Protein AF-A0A358MIF1-F1 (afdb_monomer_lite)

Sequence (63 aa):
MSDKPKRQQKVYTLLVEVGRKADDGLPEGSTGAALMCYASGVDEGEAVRETVAILKQADLAPL

Foldseek 3Di:
DDPDPPLDKDKDWDWWKWADDPQLPDDPPDGTDIDTDTFIDSDPVRRVVVVCVVSVVSVIGTD

Secondary structure (DSSP, 8-state):
---PPPPPPEEEEEEEEEE--TT--PPTT--EEEEEEEEEESSHHHHHHHHHHHHHHTT-EE-

Radius of gyration: 15.1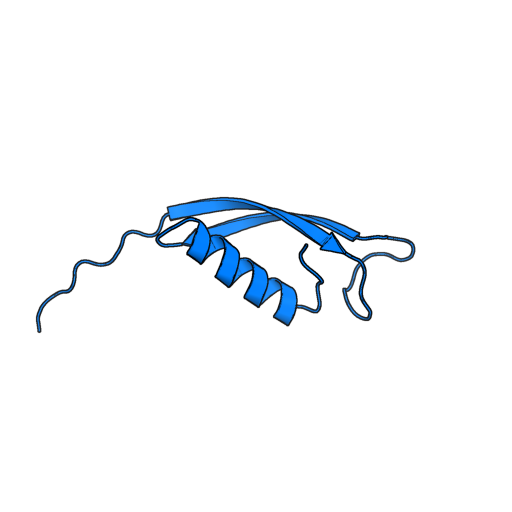2 Å; chains: 1; bounding box: 27×18×53 Å

pLDDT: mean 93.1, std 8.95, range [53.53, 98.06]

Structure (mmCIF, N/CA/C/O backbone):
data_AF-A0A358MIF1-F1
#
_entry.id   AF-A0A358MIF1-F1
#
loop_
_atom_site.group_PDB
_atom_site.id
_atom_site.type_symbol
_atom_site.label_atom_id
_atom_site.label_alt_id
_atom_site.label_comp_id
_atom_site.label_asym_id
_atom_site.label_entity_id
_atom_site.label_seq_id
_atom_site.pdbx_PDB_ins_code
_atom_site.Cartn_x
_atom_site.Cartn_y
_atom_site.Cartn_z
_atom_site.occupancy
_atom_site.B_iso_or_equiv
_atom_site.auth_seq_id
_atom_site.auth_comp_id
_atom_site.auth_asym_id
_atom_site.auth_atom_id
_atom_site.pdbx_PDB_model_num
ATOM 1 N N . MET A 1 1 ? 6.161 -10.778 -39.003 1.00 53.53 1 MET A N 1
ATOM 2 C CA . MET A 1 1 ? 5.769 -10.041 -37.788 1.00 53.53 1 MET A CA 1
ATOM 3 C C . MET A 1 1 ? 7.050 -9.704 -37.055 1.00 53.53 1 MET A C 1
ATOM 5 O O . MET A 1 1 ? 7.793 -10.626 -36.757 1.00 53.53 1 MET A O 1
ATOM 9 N N . SER A 1 2 ? 7.388 -8.427 -36.892 1.00 59.50 2 SER A N 1
ATOM 10 C CA . SER A 1 2 ? 8.617 -8.054 -36.186 1.00 59.50 2 SER A CA 1
ATOM 11 C C . SER A 1 2 ? 8.434 -8.337 -34.698 1.00 59.50 2 SER A C 1
ATOM 13 O O . SER A 1 2 ? 7.585 -7.708 -34.065 1.00 59.50 2 SER A O 1
ATOM 15 N N . ASP A 1 3 ? 9.199 -9.287 -34.163 1.00 69.94 3 ASP A N 1
ATOM 16 C CA . ASP A 1 3 ? 9.260 -9.572 -32.731 1.00 69.94 3 ASP A CA 1
ATOM 17 C C . ASP A 1 3 ? 9.813 -8.333 -32.019 1.00 69.94 3 ASP A C 1
ATOM 19 O O . ASP A 1 3 ? 11.006 -8.027 -32.078 1.00 69.94 3 ASP A O 1
ATOM 23 N N . LYS A 1 4 ? 8.927 -7.553 -31.392 1.00 74.38 4 LYS A N 1
ATOM 24 C CA . LYS A 1 4 ? 9.359 -6.479 -30.500 1.00 74.38 4 LYS A CA 1
ATOM 25 C C . LYS A 1 4 ? 9.938 -7.145 -29.252 1.00 74.38 4 LYS A C 1
ATOM 27 O O . LYS A 1 4 ? 9.233 -7.951 -28.641 1.00 74.38 4 LYS A O 1
ATOM 32 N N . PRO A 1 5 ? 11.174 -6.816 -28.839 1.00 73.88 5 PRO A N 1
ATOM 33 C CA . PRO A 1 5 ? 11.743 -7.388 -27.629 1.00 73.88 5 PRO A CA 1
ATOM 34 C C . PRO A 1 5 ? 10.824 -7.068 -26.446 1.00 73.88 5 PRO A C 1
ATOM 36 O O . PRO A 1 5 ? 10.503 -5.902 -26.190 1.00 73.88 5 PRO A O 1
ATOM 39 N N . LYS A 1 6 ? 10.352 -8.111 -25.751 1.00 76.19 6 LYS A N 1
ATOM 40 C CA . LYS A 1 6 ? 9.539 -7.951 -24.542 1.00 76.19 6 LYS A CA 1
ATOM 41 C C . LYS A 1 6 ? 10.371 -7.197 -23.511 1.00 76.19 6 LYS A C 1
ATOM 43 O O . LYS A 1 6 ? 11.473 -7.621 -23.169 1.00 76.19 6 LYS A O 1
ATOM 48 N N . ARG A 1 7 ? 9.845 -6.073 -23.026 1.00 80.94 7 ARG A N 1
ATOM 49 C CA . ARG A 1 7 ? 10.463 -5.328 -21.927 1.00 80.94 7 ARG A CA 1
ATOM 50 C C . ARG A 1 7 ? 10.447 -6.221 -20.691 1.00 80.94 7 ARG A C 1
ATOM 52 O O . ARG A 1 7 ? 9.392 -6.720 -20.308 1.00 80.94 7 ARG A O 1
ATOM 59 N N . 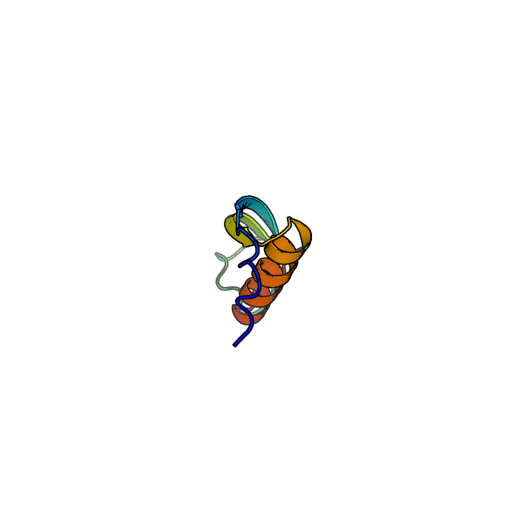GLN A 1 8 ? 11.623 -6.470 -20.124 1.00 88.00 8 GLN A N 1
ATOM 60 C CA . GLN A 1 8 ? 11.761 -7.333 -18.960 1.00 88.00 8 GLN A CA 1
ATOM 61 C C . GLN A 1 8 ? 11.088 -6.666 -17.762 1.00 88.00 8 GLN A C 1
ATOM 63 O O . GLN A 1 8 ? 11.468 -5.562 -17.379 1.00 88.00 8 GLN A O 1
ATOM 68 N N . GLN A 1 9 ? 10.096 -7.336 -17.181 1.00 91.38 9 GLN A N 1
ATOM 69 C CA . GLN A 1 9 ? 9.502 -6.88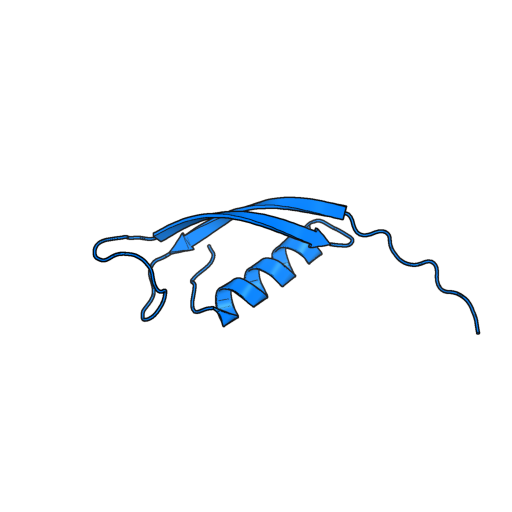6 -15.930 1.00 91.38 9 GLN A CA 1
ATOM 70 C C . GLN A 1 9 ? 10.398 -7.258 -14.751 1.00 91.38 9 GLN A C 1
ATOM 72 O O . GLN A 1 9 ? 11.038 -8.313 -14.736 1.00 91.38 9 GLN A O 1
ATOM 77 N N . LYS A 1 10 ? 10.425 -6.371 -13.763 1.00 94.12 10 LYS A N 1
ATOM 78 C CA . LYS A 1 10 ? 11.064 -6.561 -12.464 1.00 94.12 10 LYS A CA 1
ATOM 79 C C . LYS A 1 10 ? 9.984 -6.593 -11.395 1.00 94.12 10 LYS A C 1
ATOM 81 O O . LYS A 1 10 ? 8.909 -6.033 -11.588 1.00 94.12 10 LYS A O 1
ATOM 86 N N . VAL A 1 11 ? 10.289 -7.235 -10.275 1.00 96.81 11 VAL A N 1
ATOM 87 C CA . VAL A 1 11 ? 9.448 -7.187 -9.079 1.00 96.81 11 VAL A CA 1
ATOM 88 C C . VAL A 1 11 ? 10.032 -6.149 -8.135 1.00 96.81 11 VAL A C 1
ATOM 90 O O . VAL A 1 11 ? 11.223 -6.186 -7.827 1.00 96.81 11 VAL A O 1
ATOM 93 N N . TYR A 1 12 ? 9.181 -5.235 -7.695 1.00 97.31 12 TYR A N 1
ATOM 94 C CA . TYR A 1 12 ? 9.486 -4.186 -6.739 1.00 97.31 12 TYR A CA 1
ATOM 95 C C . TYR A 1 12 ? 8.784 -4.495 -5.423 1.00 97.31 12 TYR A C 1
ATOM 97 O O . TYR A 1 12 ? 7.628 -4.916 -5.415 1.00 97.31 12 TYR A O 1
ATOM 105 N N . THR A 1 13 ? 9.483 -4.264 -4.317 1.00 98.06 13 THR A N 1
ATOM 106 C CA . THR A 1 13 ? 8.881 -4.234 -2.984 1.00 98.06 13 THR A CA 1
ATOM 107 C C . THR A 1 13 ? 8.556 -2.783 -2.667 1.00 98.06 13 THR A C 1
ATOM 109 O O . THR A 1 13 ? 9.464 -1.962 -2.553 1.00 98.06 13 THR A O 1
ATOM 112 N N . LEU A 1 14 ? 7.273 -2.468 -2.551 1.00 97.50 14 LEU A N 1
ATOM 113 C CA . LEU A 1 14 ? 6.766 -1.134 -2.262 1.00 97.50 14 LEU A CA 1
ATOM 114 C C . LEU A 1 14 ? 6.244 -1.104 -0.830 1.00 97.50 14 LEU A C 1
ATOM 116 O O . LEU A 1 14 ? 5.475 -1.978 -0.432 1.00 97.50 14 LEU A O 1
ATOM 120 N N . LEU A 1 15 ? 6.640 -0.088 -0.072 1.00 97.31 15 LEU A N 1
ATOM 121 C CA . LEU A 1 15 ? 5.962 0.272 1.165 1.00 97.31 15 LEU A CA 1
ATOM 122 C C . LEU A 1 15 ? 4.946 1.358 0.817 1.00 97.31 15 LEU A C 1
ATOM 124 O O . LEU A 1 15 ? 5.332 2.426 0.350 1.00 97.31 15 LEU A O 1
ATOM 128 N N . VAL A 1 16 ? 3.664 1.062 0.996 1.00 97.25 16 VAL A N 1
ATOM 129 C CA . VAL A 1 16 ? 2.562 1.970 0.679 1.00 97.25 16 VAL A CA 1
ATOM 130 C C . VAL A 1 16 ? 1.837 2.324 1.961 1.00 97.25 16 VAL A C 1
ATOM 132 O O . VAL A 1 16 ? 1.428 1.442 2.712 1.00 97.25 16 VAL A O 1
ATOM 135 N N . GLU A 1 17 ? 1.642 3.611 2.199 1.00 97.50 17 GLU A N 1
ATOM 136 C CA . GLU A 1 17 ? 0.783 4.087 3.275 1.00 97.50 17 GLU A CA 1
ATOM 137 C C . GLU A 1 17 ? -0.607 4.375 2.711 1.00 97.50 17 GLU A C 1
ATOM 139 O O . GLU A 1 17 ? -0.751 4.919 1.616 1.00 97.50 17 GLU A O 1
ATOM 144 N N . VAL A 1 18 ? -1.642 3.980 3.446 1.00 97.44 18 VAL A N 1
ATOM 145 C CA . VAL A 1 18 ? -3.032 4.295 3.118 1.00 97.44 18 VAL A CA 1
ATOM 146 C C . VAL A 1 18 ? -3.668 5.052 4.276 1.00 97.44 18 VAL A C 1
ATOM 148 O O . VAL A 1 18 ? -3.473 4.697 5.438 1.00 97.44 18 VAL A O 1
ATOM 151 N N . GLY A 1 19 ? -4.435 6.093 3.968 1.00 97.12 19 GLY A N 1
ATOM 152 C CA . GLY A 1 19 ? -5.269 6.805 4.933 1.00 97.12 19 GLY A CA 1
ATOM 153 C C . GLY A 1 19 ? -6.643 6.156 5.108 1.00 97.12 19 GLY A C 1
ATOM 154 O O . GLY A 1 19 ? -7.077 5.349 4.282 1.00 97.12 19 GLY A O 1
ATOM 155 N N . ARG A 1 20 ? -7.350 6.546 6.175 1.00 97.06 20 ARG A N 1
ATOM 156 C CA . ARG A 1 20 ? -8.747 6.152 6.400 1.00 97.06 20 ARG A CA 1
ATOM 157 C C . ARG A 1 20 ? -9.685 6.754 5.353 1.00 97.06 20 ARG A C 1
ATOM 159 O O . ARG A 1 20 ? -9.638 7.957 5.088 1.00 97.06 20 ARG A O 1
ATOM 166 N N . LYS A 1 21 ? -10.613 5.942 4.854 1.00 94.44 21 LYS A N 1
ATOM 167 C CA . LYS A 1 21 ? -11.756 6.350 4.027 1.00 94.44 21 LYS A CA 1
ATOM 168 C C . LYS A 1 21 ? -13.012 5.556 4.427 1.00 94.44 21 LYS A C 1
ATOM 170 O O . LYS A 1 21 ? -12.940 4.549 5.124 1.00 94.44 21 LYS A O 1
ATOM 175 N N . ALA A 1 22 ? -14.187 6.032 4.016 1.00 93.62 22 ALA A N 1
ATOM 176 C CA . ALA A 1 22 ? -15.396 5.211 4.024 1.00 93.62 22 ALA A CA 1
ATOM 177 C C . ALA A 1 22 ? -15.191 3.938 3.181 1.00 93.62 22 ALA A C 1
ATOM 179 O O . ALA A 1 22 ? -14.594 4.006 2.106 1.00 93.62 22 ALA A O 1
ATOM 180 N N . ASP A 1 23 ? -15.685 2.809 3.694 1.00 92.81 23 ASP A N 1
ATOM 181 C CA . ASP A 1 23 ? -15.678 1.495 3.033 1.00 92.81 23 ASP A CA 1
ATOM 182 C C . ASP A 1 23 ? -14.284 0.922 2.702 1.00 92.81 23 ASP A C 1
ATOM 184 O O . ASP A 1 23 ? -14.158 -0.029 1.941 1.00 92.81 23 ASP A O 1
ATOM 188 N N . ASP A 1 24 ? -13.230 1.436 3.342 1.00 94.50 24 ASP A N 1
ATOM 189 C CA . ASP A 1 24 ? -11.838 0.992 3.161 1.00 94.50 24 ASP A CA 1
ATOM 190 C C . ASP A 1 24 ? -11.509 -0.382 3.779 1.00 94.50 24 ASP A C 1
ATOM 192 O O . ASP A 1 24 ? -10.386 -0.872 3.667 1.00 94.50 24 ASP A O 1
ATOM 196 N N . GLY A 1 25 ? -12.465 -0.995 4.482 1.00 94.81 25 GLY A N 1
ATOM 197 C CA . GLY A 1 25 ? -12.289 -2.282 5.156 1.00 94.81 25 GLY A CA 1
ATOM 198 C C . GLY A 1 25 ? -11.293 -2.271 6.324 1.00 94.81 25 GLY A C 1
ATOM 199 O O . GLY A 1 25 ? -10.997 -3.337 6.870 1.00 94.81 25 GLY A O 1
ATOM 200 N N . LEU A 1 26 ? -10.777 -1.105 6.738 1.00 96.00 26 LEU A N 1
ATOM 201 C CA . LEU A 1 26 ? -9.828 -1.014 7.848 1.00 96.00 26 LEU A CA 1
ATOM 202 C C . LEU A 1 26 ? -10.534 -1.207 9.205 1.00 96.00 26 LEU A C 1
ATOM 204 O O . LEU A 1 26 ? -11.673 -0.745 9.373 1.00 96.00 26 LEU A O 1
ATOM 208 N N . PRO A 1 27 ? -9.865 -1.815 10.210 1.00 96.38 27 PRO A N 1
ATOM 209 C CA . PRO A 1 27 ? -10.438 -2.017 11.542 1.00 96.38 27 PRO A CA 1
ATOM 210 C C . PRO A 1 27 ? -10.961 -0.719 12.166 1.00 96.38 27 PRO A C 1
ATOM 212 O O . PRO A 1 27 ? -10.406 0.359 11.934 1.00 96.38 27 PRO A O 1
ATOM 215 N N . GLU A 1 28 ? -12.013 -0.809 12.978 1.00 95.19 28 GLU A N 1
ATOM 216 C CA . GLU A 1 28 ? -12.590 0.347 13.674 1.00 95.19 28 GLU A CA 1
ATOM 217 C C . GLU A 1 28 ? -11.532 1.098 14.504 1.00 95.19 28 GLU A C 1
ATOM 219 O O . GLU A 1 28 ? -10.637 0.494 15.092 1.00 95.19 28 GLU A O 1
ATOM 224 N N . GLY A 1 29 ? -11.597 2.434 14.503 1.00 94.69 29 GLY A N 1
ATOM 225 C CA . GLY A 1 29 ? -10.632 3.296 15.197 1.00 94.69 29 GLY A CA 1
ATOM 226 C C . GLY A 1 29 ? -9.270 3.459 14.504 1.00 94.69 29 GLY A C 1
ATOM 227 O O . GLY A 1 29 ? -8.462 4.270 14.953 1.00 94.69 29 GLY A O 1
ATOM 228 N N . SER A 1 30 ? -9.008 2.749 13.402 1.00 96.50 30 SER A N 1
ATOM 229 C CA . SER A 1 30 ? -7.764 2.914 12.633 1.00 96.50 30 SER A CA 1
ATOM 230 C C . SER A 1 30 ? -7.747 4.248 11.887 1.00 96.50 30 SER A C 1
ATOM 232 O O . SER A 1 30 ? -8.768 4.658 11.340 1.00 96.50 30 SER A O 1
ATOM 234 N N . THR A 1 31 ? -6.590 4.904 11.801 1.00 95.75 31 THR A N 1
ATOM 235 C CA . THR A 1 31 ? -6.403 6.140 11.011 1.00 95.75 31 THR A CA 1
ATOM 236 C C . THR A 1 31 ? -5.856 5.887 9.603 1.00 95.75 31 THR A C 1
ATOM 238 O O . THR A 1 31 ? -5.879 6.784 8.760 1.00 95.75 31 THR A O 1
ATOM 241 N N . GLY A 1 32 ? -5.381 4.671 9.345 1.00 96.25 32 GLY A N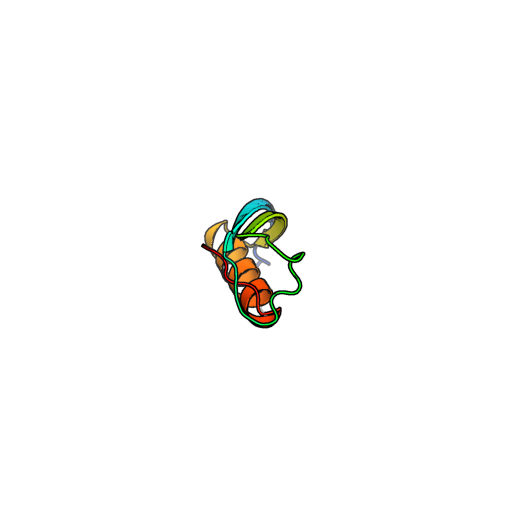 1
ATOM 242 C CA . GLY A 1 32 ? -4.726 4.257 8.112 1.00 96.25 32 GLY A CA 1
ATOM 243 C C . GLY A 1 32 ? -4.026 2.912 8.296 1.00 96.25 32 GLY A C 1
ATOM 244 O O . GLY A 1 32 ? -4.226 2.238 9.311 1.00 96.25 32 GLY A O 1
ATOM 245 N N . ALA A 1 33 ? -3.197 2.530 7.331 1.00 97.12 33 ALA A N 1
ATOM 246 C CA . ALA A 1 33 ? -2.360 1.338 7.402 1.00 97.12 33 ALA A CA 1
ATOM 247 C C . ALA A 1 33 ? -1.068 1.514 6.592 1.00 97.12 33 ALA A C 1
ATOM 249 O O . ALA A 1 33 ? -1.008 2.318 5.665 1.00 97.12 33 ALA A O 1
ATOM 250 N N . ALA A 1 34 ? -0.053 0.719 6.924 1.00 97.19 34 ALA A N 1
ATOM 251 C CA . ALA A 1 34 ? 1.126 0.526 6.089 1.00 97.19 34 ALA A CA 1
ATOM 252 C C . ALA A 1 34 ? 1.050 -0.864 5.445 1.00 97.19 34 ALA A C 1
ATOM 254 O O . ALA A 1 34 ? 0.839 -1.867 6.131 1.00 97.19 34 ALA A O 1
ATOM 255 N N . LEU A 1 35 ? 1.209 -0.920 4.128 1.00 96.00 35 LEU A N 1
ATOM 256 C CA . LEU A 1 35 ? 1.116 -2.120 3.307 1.00 96.00 35 LEU A CA 1
ATOM 257 C C . LEU A 1 35 ? 2.465 -2.377 2.640 1.00 96.00 35 LEU A C 1
ATOM 259 O O . LEU A 1 35 ? 3.056 -1.477 2.050 1.00 96.00 35 LEU A O 1
ATOM 263 N N . MET A 1 36 ? 2.939 -3.619 2.696 1.00 97.25 36 MET A N 1
ATOM 264 C CA . MET A 1 36 ? 4.080 -4.054 1.896 1.00 97.25 36 MET A CA 1
ATOM 265 C C . MET A 1 36 ? 3.558 -4.785 0.660 1.00 97.25 36 MET A C 1
ATOM 267 O O . MET A 1 36 ? 2.974 -5.864 0.770 1.00 97.25 36 MET A O 1
ATOM 271 N N . CYS A 1 37 ? 3.742 -4.185 -0.512 1.00 96.25 37 CYS A N 1
ATOM 272 C CA . CYS A 1 37 ? 3.236 -4.680 -1.787 1.00 96.25 37 CYS A CA 1
ATOM 273 C C . CYS A 1 37 ? 4.387 -5.186 -2.660 1.00 96.25 37 CYS A C 1
ATOM 275 O O . CYS A 1 37 ? 5.392 -4.502 -2.831 1.00 96.25 37 CYS A O 1
ATOM 277 N N . TYR A 1 38 ? 4.219 -6.360 -3.265 1.00 97.12 38 TYR A N 1
ATOM 278 C CA . TYR A 1 38 ? 5.114 -6.852 -4.311 1.00 97.12 38 TYR A CA 1
ATOM 279 C C . TYR A 1 38 ? 4.458 -6.607 -5.668 1.00 97.12 38 TYR A C 1
ATOM 281 O O . TYR A 1 38 ? 3.438 -7.223 -5.975 1.00 97.12 38 TYR A O 1
ATOM 289 N N . ALA A 1 39 ? 5.024 -5.701 -6.463 1.00 97.12 39 ALA A N 1
ATOM 290 C CA . ALA A 1 39 ? 4.437 -5.250 -7.722 1.00 97.12 39 ALA A CA 1
ATOM 291 C C . ALA A 1 39 ? 5.404 -5.448 -8.890 1.00 97.12 39 ALA A C 1
ATOM 293 O O . ALA A 1 39 ? 6.598 -5.169 -8.783 1.00 97.12 39 ALA A O 1
ATOM 294 N N . SER A 1 40 ? 4.891 -5.928 -10.020 1.00 96.38 40 SER A N 1
ATOM 295 C CA . SER A 1 40 ? 5.667 -6.055 -11.251 1.00 96.38 40 SER A CA 1
ATOM 296 C C . SER A 1 40 ? 5.605 -4.773 -12.082 1.00 96.38 40 SER A C 1
ATOM 298 O O . SER A 1 40 ? 4.525 -4.217 -12.258 1.00 96.38 40 SER A O 1
ATOM 300 N N . GLY A 1 41 ? 6.729 -4.347 -12.654 1.00 95.25 41 GLY A N 1
ATOM 301 C CA . GLY A 1 41 ? 6.784 -3.213 -13.583 1.00 95.25 41 GLY A CA 1
ATOM 302 C C . GLY A 1 41 ? 8.022 -3.263 -14.474 1.00 95.25 41 GLY A C 1
ATOM 303 O O . GLY A 1 41 ? 9.018 -3.910 -14.135 1.00 95.25 41 GLY A O 1
ATOM 304 N N . VAL A 1 42 ? 7.974 -2.611 -15.635 1.00 95.25 42 VAL A N 1
ATOM 305 C CA . VAL A 1 42 ? 9.163 -2.374 -16.472 1.00 95.25 42 VAL A CA 1
ATOM 306 C C . VAL A 1 42 ? 10.109 -1.395 -15.777 1.00 95.25 42 VAL A C 1
ATOM 308 O O . VAL A 1 42 ? 11.331 -1.543 -15.851 1.00 95.25 42 VAL A O 1
ATOM 311 N N . ASP A 1 43 ? 9.534 -0.417 -15.085 1.00 95.25 43 ASP A N 1
ATOM 312 C CA . ASP A 1 43 ? 10.224 0.511 -14.206 1.00 95.25 43 ASP A CA 1
ATOM 313 C C . ASP A 1 43 ? 9.461 0.680 -12.884 1.00 95.25 43 ASP A C 1
ATOM 315 O O . ASP A 1 43 ? 8.355 0.168 -12.696 1.00 95.25 43 ASP A O 1
ATOM 319 N N . GLU A 1 44 ? 10.086 1.385 -11.947 1.00 95.38 44 GLU A N 1
ATOM 320 C CA . GLU A 1 44 ? 9.518 1.645 -10.625 1.00 95.38 44 GLU A CA 1
ATOM 321 C C . GLU A 1 44 ? 8.236 2.482 -10.714 1.00 95.38 44 GLU A C 1
ATOM 323 O O . GLU A 1 44 ? 7.263 2.217 -10.013 1.00 95.38 44 GLU A O 1
ATOM 328 N N . GLY A 1 45 ? 8.198 3.459 -11.624 1.00 96.94 45 GLY A N 1
ATOM 329 C CA . GLY A 1 45 ? 7.042 4.331 -11.793 1.00 96.94 45 GLY A CA 1
ATOM 330 C C . GLY A 1 45 ? 5.812 3.576 -12.294 1.00 96.94 45 GLY A C 1
ATOM 331 O O . GLY A 1 45 ? 4.698 3.886 -11.879 1.00 96.94 45 GLY A O 1
ATOM 332 N N . GLU A 1 46 ? 5.988 2.594 -13.177 1.00 96.44 46 GLU A N 1
ATOM 333 C CA . GLU A 1 46 ? 4.918 1.691 -13.607 1.00 96.44 46 GLU A CA 1
ATOM 334 C C . GLU A 1 46 ? 4.411 0.853 -12.436 1.00 96.44 46 GLU A C 1
ATOM 336 O O . GLU A 1 46 ? 3.210 0.864 -12.175 1.00 96.44 46 GLU A O 1
ATOM 341 N N . ALA A 1 47 ? 5.312 0.216 -11.681 1.00 97.25 47 ALA A N 1
ATOM 342 C CA . ALA A 1 47 ? 4.933 -0.580 -10.515 1.00 97.25 47 ALA A CA 1
ATOM 343 C C . ALA A 1 47 ? 4.128 0.245 -9.491 1.00 97.25 47 ALA A C 1
ATOM 345 O O . ALA A 1 47 ? 3.118 -0.232 -8.969 1.00 97.25 47 ALA A O 1
ATOM 346 N N . VAL A 1 48 ? 4.518 1.503 -9.251 1.00 97.44 48 VAL A N 1
ATOM 347 C CA . VAL A 1 48 ? 3.784 2.432 -8.375 1.00 97.44 48 VAL A CA 1
ATOM 348 C C . VAL A 1 48 ? 2.416 2.799 -8.955 1.00 97.44 48 VAL A C 1
ATOM 350 O O . VAL A 1 48 ? 1.415 2.691 -8.248 1.00 97.44 48 VAL A O 1
ATOM 353 N N . ARG A 1 49 ? 2.336 3.211 -10.229 1.00 97.50 49 ARG A N 1
ATOM 354 C CA . ARG A 1 49 ? 1.065 3.635 -10.851 1.00 97.50 49 ARG A CA 1
ATOM 355 C C . ARG A 1 49 ? 0.024 2.519 -10.856 1.00 97.50 49 ARG A C 1
ATOM 357 O O . ARG A 1 49 ? -1.122 2.777 -10.492 1.00 97.50 49 ARG A O 1
ATOM 364 N N . GLU A 1 50 ? 0.424 1.305 -11.223 1.00 97.31 50 GLU A N 1
ATOM 365 C CA . GLU A 1 50 ? -0.478 0.149 -11.247 1.00 97.31 50 GLU A CA 1
ATOM 366 C C . GLU A 1 50 ? -0.918 -0.245 -9.830 1.00 97.31 50 GLU A C 1
ATOM 368 O O . GLU A 1 50 ? -2.103 -0.479 -9.590 1.00 97.31 50 GLU A O 1
ATOM 373 N N . THR A 1 51 ? -0.003 -0.216 -8.853 1.00 97.88 51 THR A N 1
ATOM 374 C CA . THR A 1 51 ? -0.345 -0.478 -7.443 1.00 97.88 51 THR A CA 1
ATOM 375 C C . THR A 1 51 ? -1.351 0.547 -6.916 1.00 97.88 51 THR A C 1
ATOM 377 O O . THR A 1 51 ? -2.371 0.171 -6.341 1.00 97.88 51 THR A O 1
ATOM 380 N N . VAL A 1 52 ? -1.125 1.843 -7.161 1.00 97.38 52 VAL A N 1
ATOM 381 C CA . VAL A 1 52 ? -2.050 2.916 -6.755 1.00 97.38 52 VAL A CA 1
ATOM 382 C C . VAL A 1 52 ? -3.418 2.755 -7.422 1.00 97.38 52 VAL A C 1
ATOM 384 O O . VAL A 1 52 ? -4.440 2.984 -6.774 1.00 97.38 52 VAL A O 1
ATOM 387 N N . ALA A 1 53 ? -3.460 2.360 -8.698 1.00 97.81 53 ALA A N 1
ATOM 388 C CA . ALA A 1 53 ? -4.713 2.125 -9.408 1.00 97.81 53 ALA A CA 1
ATOM 389 C C . ALA A 1 53 ? -5.526 0.989 -8.765 1.00 97.81 53 ALA A C 1
ATOM 391 O O . ALA A 1 53 ? -6.716 1.174 -8.505 1.00 97.81 53 ALA A O 1
ATOM 392 N N . ILE A 1 54 ? -4.881 -0.135 -8.437 1.00 96.75 54 ILE A N 1
ATOM 393 C CA . ILE A 1 54 ? -5.530 -1.280 -7.780 1.00 96.75 54 ILE A CA 1
ATOM 394 C C . ILE A 1 54 ? -6.021 -0.909 -6.376 1.00 96.75 54 ILE A C 1
ATOM 396 O O . ILE A 1 54 ? -7.157 -1.220 -6.022 1.00 96.75 54 ILE A O 1
ATOM 400 N N . LEU A 1 55 ? -5.212 -0.208 -5.578 1.00 96.94 55 LEU A N 1
ATOM 401 C CA . LEU A 1 55 ? -5.615 0.195 -4.224 1.00 96.94 55 LEU A CA 1
ATOM 402 C C . LEU A 1 55 ? -6.830 1.132 -4.249 1.00 96.94 55 LEU A C 1
ATOM 404 O O . LEU A 1 55 ? -7.747 0.964 -3.450 1.00 96.94 55 LEU A O 1
ATOM 408 N N . LYS A 1 56 ? -6.889 2.064 -5.209 1.00 95.69 56 LYS A N 1
ATOM 409 C CA . LYS A 1 56 ? -8.063 2.930 -5.403 1.00 95.69 56 LYS A CA 1
ATOM 410 C C . LYS A 1 56 ? -9.308 2.149 -5.823 1.00 95.69 56 LYS A C 1
ATOM 412 O O . LYS A 1 56 ? -10.400 2.487 -5.380 1.00 95.69 56 LYS A O 1
ATOM 417 N N . GLN A 1 57 ? -9.155 1.128 -6.670 1.00 96.56 57 GLN A N 1
ATOM 418 C CA . GLN A 1 57 ? -10.255 0.230 -7.048 1.00 96.56 57 GLN A CA 1
ATOM 419 C C . GLN A 1 57 ? -10.763 -0.599 -5.863 1.00 96.56 57 GLN A C 1
ATOM 421 O O . GLN A 1 57 ? -11.936 -0.946 -5.836 1.00 96.56 57 GLN A O 1
ATOM 426 N N . ALA A 1 58 ? -9.897 -0.886 -4.891 1.00 95.56 58 ALA A N 1
ATOM 427 C CA . ALA A 1 58 ? -10.233 -1.555 -3.637 1.00 95.56 58 ALA A CA 1
ATOM 428 C C . ALA A 1 58 ? -10.717 -0.583 -2.541 1.00 95.56 58 ALA A C 1
ATOM 430 O O . ALA A 1 58 ? -10.653 -0.908 -1.360 1.00 95.56 58 ALA A O 1
ATOM 431 N N . ASP A 1 59 ? -11.141 0.624 -2.920 1.00 95.50 59 ASP A N 1
ATOM 432 C CA . ASP A 1 59 ? -11.633 1.674 -2.027 1.00 95.50 59 ASP A CA 1
ATOM 433 C C . ASP A 1 59 ? -10.649 2.209 -0.973 1.00 95.50 59 ASP A C 1
ATOM 435 O O . ASP A 1 59 ? -11.036 3.050 -0.157 1.00 95.50 59 ASP A O 1
ATOM 439 N N . LEU A 1 60 ? -9.365 1.857 -1.058 1.00 96.69 60 LEU A N 1
ATOM 440 C CA . LEU A 1 60 ? -8.307 2.387 -0.197 1.00 96.69 60 LEU A CA 1
ATOM 441 C C . LEU A 1 60 ? -7.852 3.785 -0.648 1.00 96.69 60 LEU A C 1
ATOM 443 O O . LEU A 1 60 ? -7.980 4.168 -1.815 1.00 96.69 60 LEU A O 1
ATOM 447 N N . ALA A 1 61 ? -7.273 4.547 0.283 1.00 97.06 61 ALA A N 1
ATOM 448 C CA . ALA A 1 61 ? -6.734 5.885 0.035 1.00 97.06 61 ALA A CA 1
ATOM 449 C C . ALA A 1 61 ? -5.193 5.899 0.130 1.00 97.06 61 ALA A C 1
ATOM 451 O O . ALA A 1 61 ? -4.670 6.301 1.168 1.00 97.06 61 AL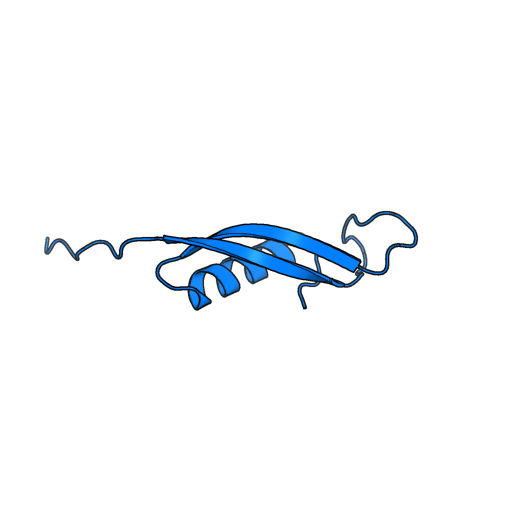A A O 1
ATOM 452 N N . PRO A 1 62 ? -4.454 5.449 -0.906 1.00 96.19 62 PRO A N 1
ATOM 453 C CA . PRO A 1 62 ? -2.989 5.500 -0.910 1.00 96.19 62 PRO A CA 1
ATOM 454 C C . PRO A 1 62 ? -2.469 6.943 -0.854 1.00 96.19 62 PRO A C 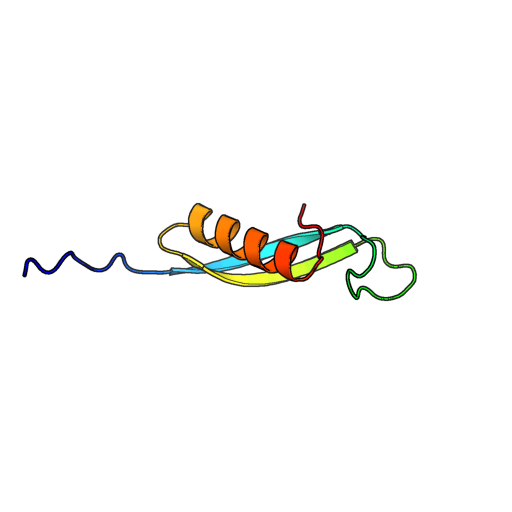1
ATOM 456 O O . PRO A 1 62 ? -3.032 7.818 -1.523 1.00 96.19 62 PRO A O 1
ATOM 459 N N . LEU A 1 63 ? -1.416 7.157 -0.059 1.00 90.75 63 LEU A N 1
ATOM 460 C CA . LEU A 1 63 ? -0.777 8.449 0.222 1.00 90.75 63 LEU A CA 1
ATOM 461 C C . LEU A 1 63 ? 0.488 8.678 -0.615 1.00 90.75 63 LEU A C 1
ATOM 463 O O . LEU A 1 63 ? 1.216 7.695 -0.883 1.00 90.75 63 LEU A O 1
#